Protein AF-K5ZHX2-F1 (afdb_monomer)

Solvent-accessible surface area (backbone atoms only — not comparable to full-atom values): 9013 Å² total; per-residue (Å²): 138,79,59,78,84,68,36,49,66,52,65,101,45,36,21,35,47,42,54,88,87,46,82,64,37,33,47,60,96,27,34,32,22,35,54,84,41,48,39,65,61,37,39,29,32,38,66,37,48,94,80,33,73,47,74,51,61,68,57,24,42,47,45,58,50,57,26,28,50,59,26,70,35,44,33,36,31,41,36,48,28,58,49,28,36,38,35,39,35,40,34,47,63,58,36,83,39,57,53,51,28,40,34,42,49,24,67,60,28,39,36,41,44,46,43,43,48,89,36,76,34,34,34,42,38,70,34,80,47,79,59,50,54,52,74,51,68,46,49,33,39,39,30,28,52,58,92,36,40,70,60,35,62,68,32,96,49,61,41,79,40,52,76,41,61,58,49,74,79,61,56,76,74,111

Foldseek 3Di:
DVCPPAWDLDDPLRFTCGDPPDQFWHDDQRFIAGPQLQAGQADTQRSDDDLDAAERDLSHQEYDACRCLRHNDEAAEYEYHQNHQEYEQNPCVNHPHYPAEYEANHQHHEYEENNCPQDQYEYEYAHLADHHYDYDLHAYEYEYAPVSQVRLCPDPRSVVYRYDHDDPVNVVSD

Radius of gyration: 16.44 Å; Cα contacts (8 Å, |Δi|>4): 422; chains: 1; bounding box: 44×30×44 Å

Secondary structure (DSSP, 8-state):
--GGGTEEEETTTTEEEE-TT-SSEEEETTEEEETTSSSEEE--TT---TT-EEEPPTT--EE-S-TTTT--S-EEEEE--TT--EE-TTTTTT--SPEEEEEE--SS-EE-TTTTTT-EEEEEE--SSPPEE-S---EEEEEE-GGGHHHHHTSTTGGGSEEEE--HHHHTT-

pLDDT: mean 86.48, std 13.01, range [35.22, 98.25]

Structure (mmCIF, N/CA/C/O backbone):
data_AF-K5ZHX2-F1
#
_entry.id   AF-K5ZHX2-F1
#
loop_
_atom_site.group_PDB
_atom_site.id
_atom_site.type_symbol
_atom_site.label_atom_id
_atom_site.label_alt_id
_atom_site.label_comp_id
_atom_site.label_asym_id
_atom_site.label_entity_id
_atom_site.label_seq_id
_atom_site.pdbx_PDB_ins_code
_atom_site.Cartn_x
_atom_site.Cartn_y
_atom_site.Cartn_z
_atom_site.occupancy
_atom_site.B_iso_or_equiv
_atom_site.auth_seq_id
_atom_site.auth_comp_id
_atom_site.auth_asym_id
_atom_site.auth_atom_id
_atom_site.pdbx_PDB_model_num
ATOM 1 N N . MET A 1 1 ? -23.677 -3.590 10.199 1.00 39.31 1 MET A N 1
ATOM 2 C CA . MET A 1 1 ? -23.557 -2.309 10.934 1.00 39.31 1 MET A CA 1
ATOM 3 C C . MET A 1 1 ? -23.266 -2.585 12.410 1.00 39.31 1 MET A C 1
ATOM 5 O O . MET A 1 1 ? -24.181 -2.595 13.220 1.00 39.31 1 MET A O 1
ATOM 9 N N . ALA A 1 2 ? -22.010 -2.877 12.765 1.00 35.22 2 ALA A N 1
ATOM 10 C CA . ALA A 1 2 ? -21.563 -2.983 14.167 1.00 35.22 2 ALA A CA 1
ATOM 11 C C . ALA A 1 2 ? -20.723 -1.763 14.609 1.00 35.22 2 ALA A C 1
ATOM 13 O O . ALA A 1 2 ? -20.453 -1.577 15.790 1.00 35.22 2 ALA A O 1
ATOM 14 N N . VAL A 1 3 ? -20.355 -0.905 13.653 1.00 47.12 3 VAL A N 1
ATOM 15 C CA . VAL A 1 3 ? -19.411 0.207 13.829 1.00 47.12 3 VAL A CA 1
ATOM 16 C C . VAL A 1 3 ? -20.074 1.453 14.452 1.00 47.12 3 VAL A C 1
ATOM 18 O O . VAL A 1 3 ? -19.416 2.222 15.153 1.00 47.12 3 VAL A O 1
ATOM 21 N N . ASP A 1 4 ? -21.397 1.598 14.293 1.00 49.78 4 ASP A N 1
ATOM 22 C CA . ASP A 1 4 ? -22.172 2.770 14.745 1.00 49.78 4 ASP A CA 1
ATOM 23 C C . ASP A 1 4 ? -22.399 2.857 16.261 1.00 49.78 4 ASP A C 1
ATOM 25 O O . ASP A 1 4 ? -22.711 3.931 16.770 1.00 49.78 4 ASP A O 1
ATOM 29 N N . ARG A 1 5 ? -22.260 1.759 17.023 1.00 49.59 5 ARG A N 1
ATOM 30 C CA . ARG A 1 5 ? -22.549 1.807 18.472 1.00 49.59 5 ARG A CA 1
ATOM 31 C C . ARG A 1 5 ? -21.397 2.338 19.322 1.00 49.59 5 ARG A C 1
ATOM 33 O O . ARG A 1 5 ? -21.648 2.768 20.443 1.00 49.59 5 ARG A O 1
ATOM 40 N N . TYR A 1 6 ? -20.159 2.324 18.819 1.00 50.03 6 TYR A N 1
ATOM 41 C CA . TYR A 1 6 ? -18.980 2.593 19.659 1.00 50.03 6 TYR A CA 1
ATOM 42 C C . TYR A 1 6 ? -17.866 3.422 19.008 1.00 50.03 6 TYR A C 1
ATOM 44 O O . TYR A 1 6 ? -16.909 3.796 19.693 1.00 50.03 6 TYR A O 1
ATOM 52 N N . SER A 1 7 ? -17.990 3.740 17.718 1.00 54.56 7 SER A N 1
ATOM 53 C CA . SER A 1 7 ? -17.173 4.755 17.058 1.00 54.56 7 SER A CA 1
ATOM 54 C C . SER A 1 7 ? -18.105 5.869 16.595 1.00 54.56 7 SER A C 1
ATOM 56 O O . SER A 1 7 ? -19.072 5.622 15.878 1.00 54.56 7 SER A O 1
ATOM 58 N N . LYS A 1 8 ? -17.873 7.097 17.062 1.00 57.97 8 LYS A N 1
ATOM 59 C CA . LYS A 1 8 ? -18.624 8.239 16.546 1.00 57.97 8 LYS A CA 1
ATOM 60 C C . LYS A 1 8 ? -17.882 8.736 15.315 1.00 57.97 8 LYS A C 1
ATOM 62 O O . LYS A 1 8 ? -16.704 9.089 15.397 1.00 57.97 8 LYS A O 1
ATOM 67 N N . VAL A 1 9 ? -18.577 8.760 14.185 1.00 59.50 9 VAL A N 1
ATOM 68 C CA . VAL A 1 9 ? -18.149 9.517 13.013 1.00 59.50 9 VAL A CA 1
ATOM 69 C C . VAL A 1 9 ? -18.261 10.996 13.385 1.00 59.50 9 VAL A C 1
ATOM 71 O O . VAL A 1 9 ? -19.358 11.516 13.595 1.00 59.50 9 VAL A O 1
ATOM 74 N N . CYS A 1 10 ? -17.124 11.661 13.572 1.00 52.62 10 CYS A N 1
ATOM 75 C CA . CYS A 1 10 ? -17.084 13.048 14.021 1.00 52.62 10 CYS A CA 1
ATOM 76 C C . CYS A 1 10 ? -16.848 13.989 12.832 1.00 52.62 10 CYS A C 1
ATOM 78 O O . CYS A 1 10 ? -15.853 13.866 12.115 1.00 52.62 10 CYS A O 1
ATOM 80 N N . ASN A 1 11 ? -17.724 14.995 12.716 1.00 54.78 11 ASN A N 1
ATOM 81 C CA . ASN A 1 11 ? -17.687 16.126 11.775 1.00 54.78 11 ASN A CA 1
ATOM 82 C C . ASN A 1 11 ? -18.112 15.796 10.332 1.00 54.78 11 ASN A C 1
ATOM 84 O O . ASN A 1 11 ? -18.151 14.638 9.932 1.00 54.78 11 ASN A O 1
ATOM 88 N N . ASN A 1 12 ? -18.344 16.839 9.522 1.00 59.38 12 ASN A N 1
ATOM 89 C CA . ASN A 1 12 ? -18.638 16.734 8.079 1.00 59.38 12 ASN A CA 1
ATOM 90 C C . ASN A 1 12 ? -17.545 15.996 7.272 1.00 59.38 12 ASN A C 1
ATOM 92 O O . ASN A 1 12 ? -17.759 15.670 6.112 1.00 59.38 12 ASN A O 1
ATOM 96 N N . LEU A 1 13 ? -16.373 15.760 7.876 1.00 61.91 13 LEU A N 1
ATOM 97 C CA . LEU A 1 13 ? -15.244 15.018 7.304 1.00 61.91 13 LEU A CA 1
ATOM 98 C C . LEU A 1 13 ? -15.349 13.502 7.532 1.00 61.91 13 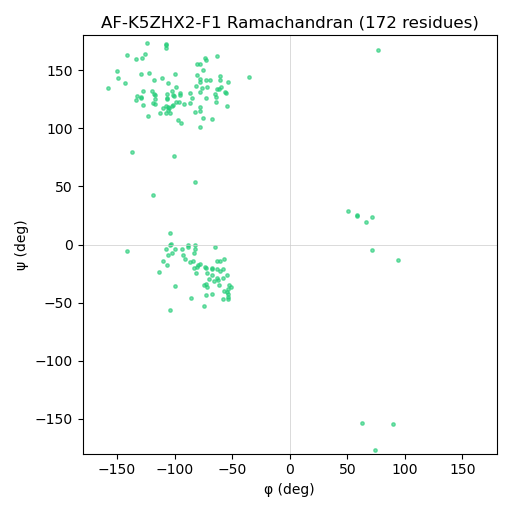LEU A C 1
ATOM 100 O O . LEU A 1 13 ? -14.631 12.733 6.913 1.00 61.91 13 LEU A O 1
ATOM 104 N N . GLY A 1 14 ? -16.208 13.046 8.439 1.00 73.19 14 GLY A N 1
ATOM 105 C CA . GLY A 1 14 ? -16.507 11.631 8.584 1.00 73.19 14 GLY A CA 1
ATOM 106 C C . GLY A 1 14 ? -15.405 10.743 9.185 1.00 73.19 14 GLY A C 1
ATOM 107 O O . GLY A 1 14 ? -15.415 9.546 8.931 1.00 73.19 14 GLY A O 1
ATOM 108 N N . ILE A 1 15 ? -14.470 11.289 9.971 1.00 82.94 15 ILE A N 1
ATOM 109 C CA . ILE A 1 15 ? -13.380 10.534 10.628 1.00 82.94 15 ILE A CA 1
ATOM 110 C C . ILE A 1 15 ? -13.831 9.814 11.913 1.00 82.94 15 ILE A C 1
ATOM 112 O O . ILE A 1 15 ? -14.765 10.268 12.578 1.00 82.94 15 ILE A O 1
ATOM 116 N N . PHE A 1 16 ? -13.141 8.738 12.320 1.00 85.25 16 PHE A N 1
ATOM 117 C CA . PHE A 1 16 ? -13.480 7.996 13.541 1.00 85.25 16 PHE A CA 1
ATOM 118 C C . PHE A 1 16 ? -12.819 8.572 14.790 1.00 85.25 16 PHE A C 1
ATOM 120 O O . PHE A 1 16 ? -11.597 8.724 14.859 1.00 85.25 16 PHE A O 1
ATOM 127 N N . GLN A 1 17 ? -13.616 8.790 15.833 1.00 86.88 17 GLN A N 1
ATOM 128 C CA . GLN A 1 17 ? -13.125 8.964 17.196 1.00 86.88 17 GLN A CA 1
ATOM 129 C C . GLN A 1 17 ? -13.658 7.832 18.068 1.00 86.88 17 GLN A C 1
ATOM 131 O O . GLN A 1 17 ? -14.858 7.551 18.093 1.00 86.88 17 GLN A O 1
ATOM 136 N N . VAL A 1 18 ? -12.746 7.183 18.787 1.00 87.69 18 VAL A N 1
ATOM 137 C CA . VAL A 1 18 ? -13.059 6.072 19.684 1.00 87.69 18 VAL A CA 1
ATOM 138 C C . VAL A 1 18 ? -12.637 6.460 21.094 1.00 87.69 18 VAL A C 1
ATOM 140 O O . VAL A 1 18 ? -11.540 6.978 21.306 1.00 87.69 18 VAL A O 1
ATOM 143 N N . SER A 1 19 ? -13.528 6.246 22.062 1.00 90.56 19 SER A N 1
ATOM 144 C CA . SER A 1 19 ? -13.235 6.500 23.474 1.00 90.56 19 SER A CA 1
ATOM 145 C C . SER A 1 19 ? -12.064 5.639 23.948 1.00 90.56 19 SER A C 1
ATOM 147 O O . SER A 1 19 ? -11.991 4.458 23.619 1.00 90.56 19 SER A O 1
ATOM 149 N N . LYS A 1 20 ? -11.192 6.192 24.800 1.00 88.31 20 LYS A N 1
ATOM 150 C CA . LYS A 1 20 ? -10.094 5.430 25.423 1.00 88.31 20 LYS A CA 1
ATOM 151 C C . LYS A 1 20 ? -10.592 4.216 26.222 1.00 88.31 20 LYS A C 1
ATOM 153 O O . LYS A 1 20 ? -9.883 3.216 26.295 1.00 88.31 20 LYS A O 1
ATOM 158 N N . ASN A 1 21 ? -11.816 4.298 26.750 1.00 91.00 21 ASN A N 1
ATOM 159 C CA . ASN A 1 21 ? -12.469 3.243 27.534 1.00 91.00 21 ASN A CA 1
ATOM 160 C C . ASN A 1 21 ? -13.134 2.162 26.663 1.00 91.00 21 ASN A C 1
ATOM 162 O O . ASN A 1 21 ? -13.765 1.255 27.194 1.00 91.00 21 ASN A O 1
ATOM 166 N N . ASN A 1 22 ? -13.062 2.275 25.335 1.00 90.31 22 ASN A N 1
ATOM 167 C CA . ASN A 1 22 ? -13.533 1.224 24.444 1.00 90.31 22 ASN A CA 1
ATOM 168 C C . ASN A 1 22 ? -12.547 0.048 24.491 1.00 90.31 22 ASN A C 1
ATOM 170 O O . ASN A 1 22 ? -11.351 0.255 24.281 1.00 90.31 22 ASN A O 1
ATOM 174 N N . ASN A 1 23 ? -13.040 -1.156 24.770 1.00 92.75 23 ASN A N 1
ATOM 175 C CA . ASN A 1 23 ? -12.214 -2.360 24.894 1.00 92.75 23 ASN A CA 1
ATOM 176 C C . ASN A 1 23 ? -12.057 -3.134 23.578 1.00 92.75 23 ASN A C 1
ATOM 178 O O . ASN A 1 23 ? -11.179 -3.978 23.488 1.00 92.75 23 ASN A O 1
ATOM 182 N N . GLU A 1 24 ? -12.856 -2.815 22.560 1.00 93.75 24 GLU A N 1
ATOM 183 C CA . GLU A 1 24 ? -12.893 -3.527 21.276 1.00 93.75 24 GLU A CA 1
ATOM 184 C C . GLU A 1 24 ? -12.100 -2.798 20.188 1.00 93.75 24 GLU A C 1
ATOM 186 O O . GLU A 1 24 ? -11.463 -3.415 19.336 1.00 93.75 24 GLU A O 1
ATOM 191 N N . TYR A 1 25 ? -12.122 -1.462 20.220 1.00 94.56 25 TYR A N 1
ATOM 192 C CA . TYR A 1 25 ? -11.607 -0.628 19.138 1.00 94.56 25 TYR A CA 1
ATOM 193 C C . TYR A 1 25 ? -10.719 0.506 19.639 1.00 94.56 25 TYR A C 1
ATOM 195 O O . TYR A 1 25 ? -10.812 0.963 20.783 1.00 94.56 25 TYR A O 1
ATOM 203 N N . THR A 1 26 ? -9.901 1.026 18.730 1.00 94.56 26 THR A N 1
ATOM 204 C CA . THR A 1 26 ? -9.162 2.275 18.912 1.00 94.56 26 THR A CA 1
ATOM 205 C C . THR A 1 26 ? -9.124 3.067 17.607 1.00 94.56 26 THR A C 1
ATOM 207 O O . THR A 1 26 ? -9.413 2.538 16.534 1.00 94.56 26 THR A O 1
ATOM 210 N N . SER A 1 27 ? -8.797 4.356 17.691 1.00 92.56 27 SER A N 1
ATOM 211 C CA . SER A 1 27 ? -8.602 5.200 16.512 1.00 92.56 27 SER A CA 1
ATOM 212 C C . SER A 1 27 ? -7.262 5.917 16.572 1.00 92.56 27 SER A C 1
ATOM 214 O O . SER A 1 27 ? -6.925 6.537 17.583 1.00 92.56 27 SER A O 1
ATOM 216 N N . ILE A 1 28 ? -6.516 5.864 15.467 1.00 90.62 28 ILE A N 1
ATOM 217 C CA . ILE A 1 28 ? -5.284 6.633 15.269 1.00 90.62 28 ILE A CA 1
ATOM 218 C C . ILE A 1 28 ? -5.483 7.548 14.073 1.00 90.62 28 ILE A C 1
ATOM 220 O O . ILE A 1 28 ? -5.746 7.086 12.965 1.00 90.62 28 ILE A O 1
ATOM 224 N N . LYS A 1 29 ? -5.322 8.859 14.295 1.00 87.38 29 LYS A N 1
ATOM 225 C CA . LYS A 1 29 ? -5.458 9.892 13.252 1.00 87.38 29 LYS A CA 1
ATOM 226 C C . LYS A 1 29 ? -6.768 9.774 12.447 1.00 87.38 29 LYS A C 1
ATOM 228 O O . LYS A 1 29 ? -6.816 10.166 11.290 1.00 87.38 29 LYS A O 1
ATOM 233 N N . GLY A 1 30 ? -7.832 9.247 13.058 1.00 88.50 30 GLY A N 1
ATOM 234 C CA . GLY A 1 30 ? -9.139 9.072 12.423 1.00 88.50 30 GLY A CA 1
ATOM 235 C C . GLY A 1 30 ? -9.386 7.697 11.795 1.00 88.50 30 GLY A C 1
ATOM 236 O O . GLY A 1 30 ? -10.539 7.406 11.501 1.00 88.50 30 GLY A O 1
ATOM 237 N N . LEU A 1 31 ? -8.366 6.854 11.610 1.00 91.25 31 LEU A N 1
ATOM 238 C CA . LEU A 1 31 ? -8.509 5.470 11.133 1.00 91.25 31 LEU A CA 1
ATOM 239 C C . LEU A 1 31 ? -8.988 4.559 12.266 1.00 91.25 31 LEU A C 1
ATOM 241 O O . LEU A 1 31 ? -8.498 4.691 13.386 1.00 91.25 31 LEU A O 1
ATOM 245 N N . LEU A 1 32 ? -9.895 3.626 11.973 1.00 92.25 32 LEU A N 1
ATOM 246 C CA . LEU A 1 32 ? -10.442 2.692 12.957 1.00 92.25 32 LEU A CA 1
ATOM 247 C C . LEU A 1 32 ? -9.682 1.364 12.946 1.00 92.25 32 LEU A C 1
ATOM 249 O O . LEU A 1 32 ? -9.575 0.724 11.903 1.00 92.25 32 LEU A O 1
ATOM 253 N N . TYR A 1 33 ? -9.248 0.918 14.119 1.00 94.56 33 TYR A N 1
ATOM 254 C CA . TYR A 1 33 ? -8.549 -0.348 14.328 1.00 94.56 33 TYR A CA 1
ATOM 255 C C . TYR A 1 33 ? -9.245 -1.184 15.401 1.00 94.56 33 TYR A C 1
ATOM 257 O O . TYR A 1 33 ? -10.010 -0.650 16.215 1.00 94.56 33 TYR A O 1
ATOM 265 N N . ASN A 1 34 ? -8.923 -2.477 15.454 1.00 94.81 34 ASN A N 1
ATOM 266 C CA . ASN A 1 34 ? -9.157 -3.268 16.661 1.00 94.81 34 ASN A CA 1
ATOM 267 C C . ASN A 1 34 ? -8.312 -2.721 17.827 1.00 94.81 34 ASN A C 1
ATOM 269 O O . ASN A 1 34 ? -7.376 -1.942 17.623 1.00 94.81 34 ASN A O 1
ATOM 273 N N . LYS A 1 35 ? -8.655 -3.081 19.066 1.00 93.94 35 LYS A N 1
ATOM 274 C CA . LYS A 1 35 ? -8.028 -2.503 20.265 1.00 93.94 35 LYS A CA 1
ATOM 275 C C . LYS A 1 35 ? -6.502 -2.626 20.270 1.00 93.94 35 LYS A C 1
ATOM 277 O O . LYS A 1 35 ? -5.827 -1.657 20.618 1.00 93.94 35 LYS A O 1
ATOM 282 N N . ASP A 1 36 ? -5.993 -3.775 19.834 1.00 95.12 36 ASP A N 1
ATOM 283 C CA . ASP A 1 36 ? -4.562 -4.099 19.803 1.00 95.12 36 ASP A CA 1
ATOM 284 C C . ASP A 1 36 ? -3.831 -3.529 18.576 1.00 95.12 36 ASP A C 1
ATOM 286 O O . ASP A 1 36 ? -2.610 -3.638 18.471 1.00 95.12 36 ASP A O 1
ATOM 290 N N . MET A 1 37 ? -4.560 -2.895 17.650 1.00 94.94 37 MET A N 1
ATOM 291 C CA . MET A 1 37 ? -4.050 -2.315 16.400 1.00 94.94 37 MET A CA 1
ATOM 292 C C . MET A 1 37 ? -3.357 -3.324 15.483 1.00 94.94 37 MET A C 1
ATOM 294 O O . MET A 1 37 ? -2.507 -2.952 14.673 1.00 94.94 37 MET A O 1
ATOM 298 N N . THR A 1 38 ? -3.715 -4.597 15.599 1.00 95.62 38 THR A N 1
ATOM 299 C CA . THR A 1 38 ? -3.248 -5.668 14.714 1.00 95.62 38 THR A CA 1
ATOM 300 C C . THR A 1 38 ? -4.084 -5.767 13.438 1.00 95.62 38 THR A C 1
ATOM 302 O O . THR A 1 38 ? -3.625 -6.353 12.460 1.00 95.62 38 THR A O 1
ATOM 305 N N . GLU A 1 39 ? -5.257 -5.124 13.413 1.00 94.75 39 GLU A N 1
ATOM 306 C CA . GLU A 1 39 ? -6.159 -5.055 12.264 1.00 94.75 39 GLU A CA 1
ATOM 307 C C . GLU A 1 39 ? -6.637 -3.614 12.021 1.00 94.75 39 GLU A C 1
ATOM 309 O O . GLU A 1 39 ? -7.164 -2.950 12.922 1.00 94.75 39 GLU A O 1
ATOM 314 N N . LEU A 1 40 ? -6.475 -3.132 10.784 1.00 94.44 40 LEU A N 1
ATOM 315 C CA . LEU A 1 40 ? -7.139 -1.923 10.300 1.00 94.44 40 LEU A CA 1
ATOM 316 C C . LEU A 1 40 ? -8.550 -2.309 9.863 1.00 94.44 40 LEU A C 1
ATOM 318 O O . LEU A 1 40 ? -8.718 -3.028 8.888 1.00 94.44 40 LEU A O 1
ATOM 322 N N . ILE A 1 41 ? -9.553 -1.805 10.573 1.00 91.88 41 ILE A N 1
ATOM 323 C CA . ILE A 1 41 ? -10.952 -2.173 10.345 1.00 91.88 41 ILE A CA 1
ATOM 324 C C . ILE A 1 41 ? -11.556 -1.314 9.245 1.00 91.88 41 ILE A C 1
ATOM 326 O O . ILE A 1 41 ? -12.280 -1.814 8.385 1.00 91.88 41 ILE A O 1
ATOM 330 N N . LEU A 1 42 ? -11.321 0.001 9.300 1.00 88.44 42 LEU A N 1
ATOM 331 C CA . LEU A 1 42 ? -11.970 0.912 8.368 1.00 88.44 42 LEU A CA 1
ATOM 332 C C . LEU A 1 42 ? -11.223 2.232 8.201 1.00 88.44 42 LEU A C 1
ATOM 334 O O . LEU A 1 42 ? -10.843 2.911 9.162 1.00 88.44 42 LEU A O 1
ATOM 338 N N . CYS A 1 43 ? -11.104 2.626 6.941 1.00 88.00 43 CYS A N 1
ATOM 339 C CA . CYS A 1 43 ? -10.697 3.945 6.514 1.00 88.00 43 CYS A CA 1
ATOM 340 C C . CYS A 1 43 ? -11.942 4.835 6.316 1.00 88.00 43 CYS A C 1
ATOM 342 O O . CYS A 1 43 ? -12.824 4.483 5.527 1.00 88.00 43 CYS A O 1
ATOM 344 N N . PRO A 1 44 ? -12.065 5.968 7.033 1.00 86.44 44 PRO A N 1
ATOM 345 C CA . PRO A 1 44 ? -13.253 6.811 6.946 1.00 86.44 44 PRO A CA 1
ATOM 346 C C . PRO A 1 44 ? -13.354 7.613 5.636 1.00 86.44 44 PRO A C 1
ATOM 348 O O . PRO A 1 44 ? -12.334 7.885 5.001 1.00 86.44 44 PRO A O 1
ATOM 351 N N . PRO A 1 45 ? -14.563 8.098 5.280 1.00 82.38 45 PRO A N 1
ATOM 352 C CA . PRO A 1 45 ? -14.826 8.862 4.058 1.00 82.38 45 PRO A CA 1
ATOM 353 C C . PRO A 1 45 ? -13.954 10.091 3.832 1.00 82.38 45 PRO A C 1
ATOM 355 O O . PRO A 1 45 ? -13.591 10.326 2.681 1.00 82.38 45 PRO A O 1
ATOM 358 N N . GLY A 1 46 ? -13.618 10.855 4.873 1.00 81.19 46 GLY A N 1
ATOM 359 C CA . GLY A 1 46 ? -12.774 12.048 4.758 1.00 81.19 46 GLY A CA 1
ATOM 360 C C . GLY A 1 46 ? -11.484 11.954 5.552 1.00 81.19 46 GLY A C 1
ATOM 361 O O . GLY A 1 46 ? -11.087 12.918 6.210 1.00 81.19 46 GLY A O 1
ATOM 362 N N . ILE A 1 47 ? -10.835 10.786 5.499 1.00 83.25 47 ILE A N 1
ATOM 363 C CA . ILE A 1 47 ? -9.511 10.601 6.099 1.00 83.25 47 ILE A CA 1
ATOM 364 C C . ILE A 1 47 ? -8.455 11.525 5.479 1.00 83.25 47 ILE A C 1
ATOM 366 O O . ILE A 1 47 ? -7.528 11.941 6.168 1.00 83.25 47 ILE A O 1
ATOM 370 N N . GLY A 1 48 ? -8.568 11.800 4.177 1.00 73.12 48 GLY A N 1
ATOM 371 C CA . GLY A 1 48 ? -7.520 12.430 3.390 1.00 73.12 48 GLY A CA 1
ATOM 372 C C . GLY A 1 48 ? -7.806 13.902 3.146 1.00 73.12 48 GLY A C 1
ATOM 373 O O . GLY A 1 48 ? -8.895 14.274 2.705 1.00 73.12 48 GLY A O 1
ATOM 374 N N . ARG A 1 49 ? -6.806 14.748 3.378 1.00 72.06 49 ARG A N 1
ATOM 375 C CA . ARG A 1 49 ? -6.761 16.129 2.889 1.00 72.06 49 ARG A CA 1
ATOM 376 C C . ARG A 1 49 ? -5.741 16.247 1.760 1.00 72.06 49 ARG A C 1
ATOM 378 O O . ARG A 1 49 ? -4.997 15.316 1.449 1.00 72.06 49 ARG A O 1
ATOM 385 N N . TYR A 1 50 ? -5.719 17.411 1.116 1.00 68.19 50 TYR A N 1
ATOM 386 C CA . TYR A 1 50 ? -4.760 17.693 0.054 1.00 68.19 50 TYR A CA 1
ATOM 387 C C . TYR A 1 50 ? -3.323 17.453 0.544 1.00 68.19 50 TYR A C 1
ATOM 389 O O . TYR A 1 50 ? -2.866 18.122 1.465 1.00 68.19 50 TYR A O 1
ATOM 397 N N . LYS A 1 51 ? -2.627 16.512 -0.110 1.00 72.69 51 LYS A N 1
ATOM 398 C CA . LYS A 1 51 ? -1.252 16.080 0.198 1.00 72.69 51 LYS A CA 1
ATOM 399 C C . LYS A 1 51 ? -1.043 15.360 1.541 1.00 72.69 51 LYS A C 1
ATOM 401 O O . LYS A 1 51 ? 0.095 15.237 1.987 1.00 72.69 51 LYS A O 1
ATOM 406 N N . ASP A 1 52 ? -2.099 14.823 2.149 1.00 83.38 52 ASP A N 1
ATOM 407 C CA . ASP A 1 52 ? -1.954 14.069 3.396 1.00 83.38 52 ASP A CA 1
ATOM 408 C C . ASP A 1 52 ? -1.227 12.733 3.210 1.00 83.38 52 ASP A C 1
ATOM 410 O O . ASP A 1 52 ? -1.440 11.988 2.246 1.00 83.38 52 ASP A O 1
ATOM 414 N N . LYS A 1 53 ? -0.399 12.419 4.209 1.00 90.31 53 LYS A N 1
ATOM 415 C CA . LYS A 1 53 ? 0.337 11.163 4.330 1.00 90.31 53 LYS A CA 1
ATOM 416 C C . LYS A 1 53 ? -0.293 10.315 5.427 1.00 90.31 53 LYS A C 1
ATOM 418 O O . LYS A 1 53 ? -0.418 10.754 6.573 1.00 90.31 53 LYS A O 1
ATOM 423 N N . ILE A 1 54 ? -0.657 9.089 5.083 1.00 91.94 54 ILE A N 1
ATOM 424 C CA . ILE A 1 54 ? -1.201 8.104 6.009 1.00 91.94 54 ILE A CA 1
ATOM 425 C C . ILE A 1 54 ? -0.133 7.048 6.258 1.00 91.94 54 ILE A C 1
ATOM 427 O O . ILE A 1 54 ? 0.202 6.282 5.362 1.00 91.94 54 ILE A O 1
ATOM 431 N N . THR A 1 55 ? 0.379 6.995 7.484 1.00 94.06 55 THR A N 1
ATOM 432 C CA . THR A 1 55 ? 1.299 5.942 7.929 1.00 94.06 55 THR A CA 1
ATOM 433 C C . THR A 1 55 ? 0.544 4.946 8.782 1.00 94.06 55 THR A C 1
ATOM 435 O O . THR A 1 55 ? -0.005 5.315 9.824 1.00 94.06 55 THR A O 1
ATOM 438 N N . LEU A 1 56 ? 0.511 3.699 8.326 1.00 95.50 56 LEU A N 1
ATOM 439 C CA . LEU A 1 56 ? -0.075 2.601 9.076 1.00 95.50 56 LEU A CA 1
ATOM 440 C C . LEU A 1 56 ? 0.918 2.094 10.144 1.00 95.50 56 LEU A C 1
ATOM 442 O O . LEU A 1 56 ? 2.129 2.152 9.924 1.00 95.50 56 LEU A O 1
ATOM 446 N N . PRO A 1 57 ? 0.443 1.647 11.320 1.00 96.00 57 PRO A N 1
ATOM 447 C CA . PRO A 1 57 ? 1.318 1.282 12.431 1.00 96.00 57 PRO A CA 1
ATOM 448 C C . PRO A 1 57 ? 2.009 -0.073 12.214 1.00 96.00 57 PRO A C 1
ATOM 450 O O . PRO A 1 57 ? 1.429 -0.991 11.641 1.00 96.00 57 PRO A O 1
ATOM 453 N N . ASN A 1 58 ? 3.214 -0.228 12.775 1.00 96.88 58 ASN A N 1
ATOM 454 C CA . ASN A 1 58 ? 4.019 -1.463 12.718 1.00 96.88 58 ASN A CA 1
ATOM 455 C C . ASN A 1 58 ? 3.396 -2.674 13.441 1.00 96.88 58 ASN A C 1
ATOM 457 O O . ASN A 1 58 ? 3.982 -3.751 13.473 1.00 96.88 58 ASN A O 1
ATOM 461 N N . THR A 1 59 ? 2.238 -2.500 14.069 1.00 96.81 59 THR A N 1
ATOM 462 C CA . THR A 1 59 ? 1.459 -3.580 14.680 1.00 96.81 59 THR A CA 1
ATOM 463 C C . THR A 1 59 ? 0.646 -4.366 13.649 1.00 96.81 59 THR A C 1
ATOM 465 O O . THR A 1 59 ? 0.232 -5.486 13.937 1.00 96.81 59 THR A O 1
ATOM 468 N N . LEU A 1 60 ? 0.431 -3.814 12.448 1.00 97.25 60 LEU A N 1
ATOM 469 C CA . LEU A 1 60 ? -0.264 -4.511 11.369 1.00 97.25 60 LEU A CA 1
ATOM 470 C C . LEU A 1 60 ? 0.655 -5.526 10.692 1.00 97.25 60 LEU A C 1
ATOM 472 O O . LEU A 1 60 ? 1.754 -5.184 10.252 1.00 97.25 60 LEU A O 1
ATOM 476 N N . ASN A 1 61 ? 0.150 -6.746 10.527 1.00 96.62 61 ASN A N 1
ATOM 477 C CA . ASN A 1 61 ? 0.795 -7.788 9.725 1.00 96.62 61 ASN A CA 1
ATOM 478 C C . ASN A 1 61 ? 0.069 -8.032 8.396 1.00 96.62 61 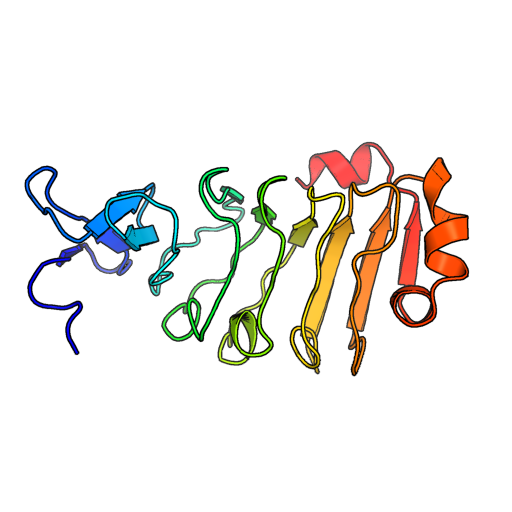ASN A C 1
ATOM 480 O O . ASN A 1 61 ? 0.655 -8.577 7.467 1.00 96.62 61 ASN A O 1
ATOM 484 N N . GLU A 1 62 ? -1.183 -7.601 8.269 1.00 95.44 62 GLU A N 1
ATOM 485 C CA . GLU A 1 62 ? -2.003 -7.845 7.086 1.00 95.44 62 GLU A CA 1
ATOM 486 C C . GLU A 1 62 ? -3.017 -6.724 6.845 1.00 95.44 62 GLU A C 1
ATOM 488 O O . GLU A 1 62 ? -3.488 -6.080 7.784 1.00 95.44 62 GLU A O 1
ATOM 493 N N . LEU A 1 63 ? -3.352 -6.494 5.573 1.00 93.56 63 LEU A N 1
ATOM 494 C CA . LEU A 1 63 ? -4.482 -5.671 5.153 1.00 93.56 63 LEU A CA 1
ATOM 495 C C . LEU A 1 63 ? -5.526 -6.573 4.501 1.00 93.56 63 LEU A C 1
ATOM 497 O O . LEU A 1 63 ? -5.298 -7.140 3.427 1.00 93.56 63 LEU A O 1
ATOM 501 N N . LYS A 1 64 ? -6.678 -6.707 5.156 1.00 88.94 64 LYS A N 1
ATOM 502 C CA . LYS A 1 64 ? -7.765 -7.589 4.731 1.00 88.94 64 LYS A CA 1
ATOM 503 C C . LYS A 1 64 ? -9.059 -6.823 4.510 1.00 88.94 64 LYS A C 1
ATOM 505 O O . LYS A 1 64 ? -9.343 -5.872 5.223 1.00 88.94 64 LYS A O 1
ATOM 510 N N . GLY A 1 65 ? -9.862 -7.297 3.559 1.00 82.81 65 GLY A N 1
ATOM 511 C CA . GLY A 1 65 ? -11.225 -6.810 3.335 1.00 82.81 65 GLY A CA 1
ATOM 512 C C . GLY A 1 65 ? -11.301 -5.433 2.673 1.00 82.81 65 GLY A C 1
ATOM 513 O O . GLY A 1 65 ? -10.291 -4.842 2.302 1.00 82.81 65 GLY A O 1
ATOM 514 N N . ASP A 1 66 ? -12.520 -4.918 2.515 1.00 79.94 66 ASP A N 1
ATOM 515 C CA . ASP A 1 66 ? -12.795 -3.639 1.852 1.00 79.94 66 ASP A CA 1
ATOM 516 C C . ASP A 1 66 ? -12.584 -2.438 2.802 1.00 79.94 66 ASP A C 1
ATOM 518 O O . ASP A 1 66 ? -13.464 -1.592 2.985 1.00 79.94 66 ASP A O 1
ATOM 522 N N . ILE A 1 67 ? -11.406 -2.341 3.430 1.00 86.38 67 ILE A N 1
ATOM 523 C CA . ILE A 1 67 ? -11.079 -1.293 4.421 1.00 86.38 67 ILE A CA 1
ATOM 524 C C . ILE A 1 67 ? -11.214 0.131 3.868 1.00 86.38 67 ILE A C 1
ATOM 526 O O . ILE A 1 67 ? -11.386 1.072 4.639 1.00 86.38 67 ILE A O 1
ATOM 530 N N . PHE A 1 68 ? -11.165 0.306 2.545 1.00 82.88 68 PHE A N 1
ATOM 531 C CA . PHE A 1 68 ? -11.338 1.590 1.863 1.00 82.88 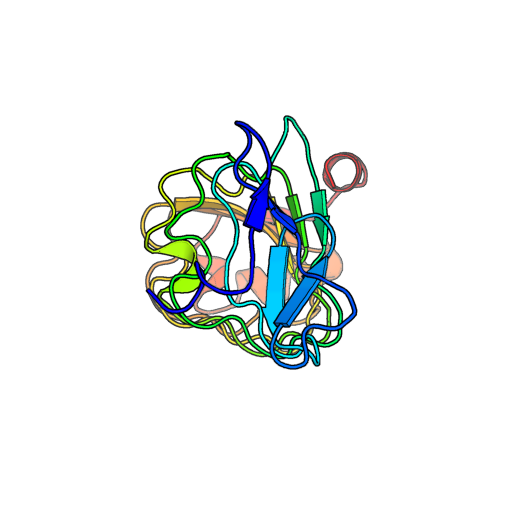68 PHE A CA 1
ATOM 532 C C . PHE A 1 68 ? -12.718 1.764 1.200 1.00 82.88 68 PHE A C 1
ATOM 534 O O . PHE A 1 68 ? -12.912 2.734 0.471 1.00 82.88 68 PHE A O 1
ATOM 541 N N . TYR A 1 69 ? -13.693 0.879 1.448 1.00 79.75 69 TYR A N 1
ATOM 542 C CA . TYR A 1 69 ? -15.039 0.936 0.847 1.00 79.75 69 TYR A CA 1
ATOM 543 C C . TYR A 1 69 ? -15.752 2.272 1.032 1.00 79.75 69 TYR A C 1
ATOM 545 O O . TYR A 1 69 ? -16.354 2.793 0.098 1.00 79.75 69 TYR A O 1
ATOM 553 N N . SER A 1 70 ? -15.669 2.838 2.232 1.00 75.69 70 SER A N 1
ATOM 554 C CA . SER A 1 70 ? -16.338 4.098 2.551 1.00 75.69 70 SER A CA 1
ATOM 555 C C . SER A 1 70 ? -15.480 5.321 2.237 1.00 75.69 70 SER A C 1
ATOM 557 O O . SER A 1 70 ? -15.937 6.436 2.469 1.00 75.69 70 SER A O 1
ATOM 559 N N . CYS A 1 71 ? -14.238 5.146 1.772 1.00 80.50 71 CYS A N 1
ATOM 560 C CA . CYS A 1 71 ? -13.291 6.242 1.609 1.00 80.50 71 CYS A CA 1
ATOM 561 C C . CYS A 1 71 ? -13.601 7.042 0.333 1.00 80.50 71 CYS A C 1
ATOM 563 O O . CYS A 1 71 ? -13.505 6.533 -0.781 1.00 80.50 71 CYS A O 1
ATOM 565 N N . SER A 1 72 ? -13.986 8.308 0.516 1.00 78.94 72 SER A N 1
ATOM 566 C CA . SER A 1 72 ? -14.419 9.222 -0.553 1.00 78.94 72 SER A CA 1
ATOM 567 C C . SER A 1 72 ? -13.395 10.313 -0.873 1.00 78.94 72 SER A C 1
ATOM 569 O O . SER A 1 72 ? -13.595 11.115 -1.784 1.00 78.94 72 SER A O 1
ATOM 571 N N . THR A 1 73 ? -12.294 10.357 -0.122 1.00 80.44 73 THR A N 1
ATOM 572 C CA . THR A 1 73 ? -11.185 11.290 -0.328 1.00 80.44 73 THR A CA 1
ATOM 573 C C . THR A 1 73 ? -9.984 10.589 -0.932 1.00 80.44 73 THR A C 1
ATOM 575 O O . THR A 1 73 ? -9.594 9.513 -0.483 1.00 80.44 73 THR A O 1
ATOM 578 N N . ALA A 1 74 ? -9.330 11.251 -1.887 1.00 81.50 74 ALA A N 1
ATOM 579 C CA . ALA A 1 74 ? -8.051 10.790 -2.404 1.00 81.50 74 ALA A CA 1
ATOM 580 C C . ALA A 1 74 ? -6.983 10.791 -1.298 1.00 81.50 74 ALA A C 1
ATOM 582 O O . ALA A 1 74 ? -6.830 11.770 -0.565 1.00 8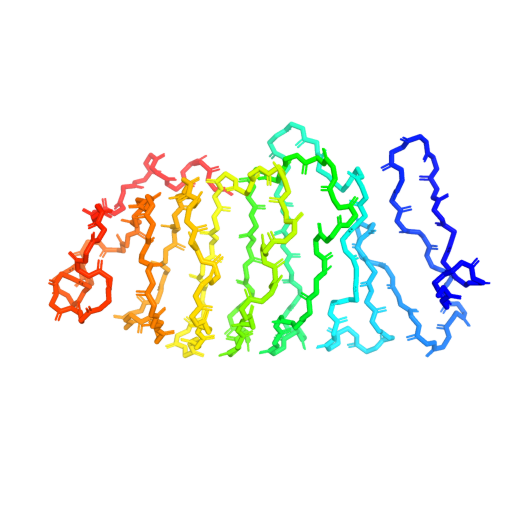1.50 74 ALA A O 1
ATOM 583 N N . ILE A 1 75 ? -6.219 9.704 -1.217 1.00 87.19 75 ILE A N 1
ATOM 584 C CA . ILE A 1 75 ? -5.074 9.583 -0.311 1.00 87.19 75 ILE A CA 1
ATOM 585 C C . ILE A 1 75 ? -3.831 9.942 -1.115 1.00 87.19 75 ILE A C 1
ATOM 587 O O . ILE A 1 75 ? -3.564 9.334 -2.154 1.00 87.19 75 ILE A O 1
ATOM 591 N N . PHE A 1 76 ? -3.068 10.939 -0.667 1.00 89.44 76 PHE A N 1
ATOM 592 C CA . PHE A 1 76 ? -1.880 11.351 -1.407 1.00 89.44 76 PHE A CA 1
ATOM 593 C C . PHE A 1 76 ? -0.747 10.338 -1.228 1.00 89.44 76 PHE A C 1
ATOM 595 O O . PHE A 1 76 ? -0.259 9.807 -2.220 1.00 89.44 76 PHE A O 1
ATOM 602 N N . VAL A 1 77 ? -0.383 10.000 0.010 1.00 92.50 77 VAL A N 1
ATOM 603 C CA . VAL A 1 77 ? 0.609 8.949 0.288 1.00 92.50 77 VAL A CA 1
ATOM 604 C C . VAL A 1 77 ? 0.038 7.962 1.301 1.00 92.50 77 VAL A C 1
ATOM 606 O O . VAL A 1 77 ? -0.399 8.371 2.376 1.00 92.50 77 VAL A O 1
ATOM 609 N N . LEU A 1 78 ? 0.063 6.670 0.976 1.00 92.88 78 LEU A N 1
ATOM 610 C CA . LEU A 1 78 ? -0.201 5.579 1.915 1.00 92.88 78 LEU A CA 1
ATOM 611 C C . LEU A 1 78 ? 1.104 4.824 2.175 1.00 92.88 78 LEU A C 1
ATOM 613 O O . LEU A 1 78 ? 1.670 4.245 1.253 1.00 92.88 78 LEU A O 1
ATOM 617 N N . ILE A 1 79 ? 1.567 4.825 3.421 1.00 95.81 79 ILE A N 1
ATOM 618 C CA . ILE A 1 79 ? 2.801 4.164 3.848 1.00 95.81 79 ILE A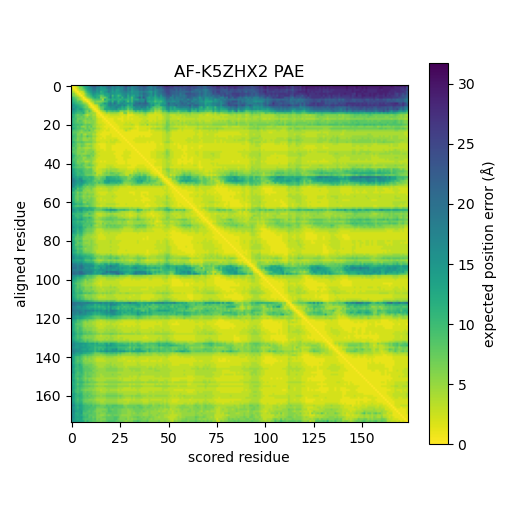 CA 1
ATOM 619 C C . ILE A 1 79 ? 2.441 2.883 4.585 1.00 95.81 79 ILE A C 1
ATOM 621 O O . ILE A 1 79 ? 1.857 2.925 5.674 1.00 95.81 79 ILE A O 1
ATOM 625 N N . LEU A 1 80 ? 2.799 1.755 3.974 1.00 96.50 80 LEU A N 1
ATOM 626 C CA . LEU A 1 80 ? 2.690 0.441 4.585 1.00 96.50 80 LEU A CA 1
ATOM 627 C C . LEU A 1 80 ? 3.887 0.198 5.512 1.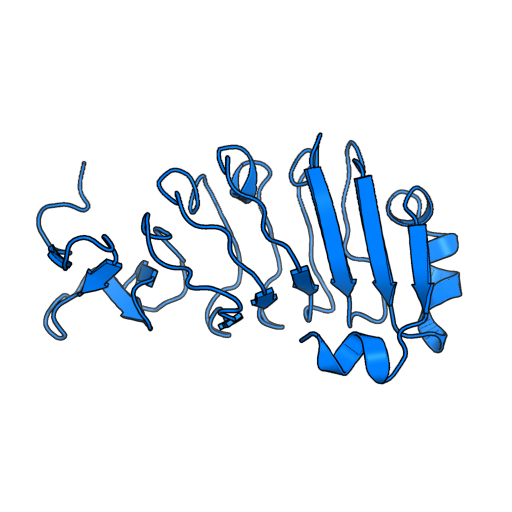00 96.50 80 LEU A C 1
ATOM 629 O O . LEU A 1 80 ? 5.018 0.489 5.112 1.00 96.50 80 LEU A O 1
ATOM 633 N N . PRO A 1 81 ? 3.669 -0.348 6.719 1.00 96.56 81 PRO A N 1
ATOM 634 C CA . PRO A 1 81 ? 4.741 -0.561 7.672 1.00 96.56 81 PRO A CA 1
ATOM 635 C C . PRO A 1 81 ? 5.640 -1.723 7.224 1.00 96.56 81 PRO A C 1
ATOM 637 O O . PRO A 1 81 ? 5.177 -2.621 6.516 1.00 96.56 81 PRO A O 1
ATOM 640 N N . PRO A 1 82 ? 6.892 -1.807 7.705 1.00 97.56 82 PRO A N 1
ATOM 641 C CA . PRO A 1 82 ? 7.787 -2.926 7.390 1.00 97.56 82 PRO A CA 1
ATOM 642 C C . PRO A 1 82 ? 7.280 -4.286 7.905 1.00 97.56 82 PRO A C 1
ATOM 644 O O . PRO A 1 82 ? 7.702 -5.342 7.429 1.00 97.56 82 PRO A O 1
ATOM 647 N N . SER A 1 83 ? 6.382 -4.270 8.895 1.00 97.44 83 SER A N 1
ATOM 648 C CA . SER A 1 83 ? 5.756 -5.460 9.476 1.00 97.44 83 SER A CA 1
ATOM 649 C C . SER A 1 83 ? 4.724 -6.112 8.559 1.00 97.44 83 SER A C 1
ATOM 651 O O . SER A 1 83 ? 4.440 -7.291 8.746 1.00 97.44 83 SER A O 1
ATOM 653 N N . ILE A 1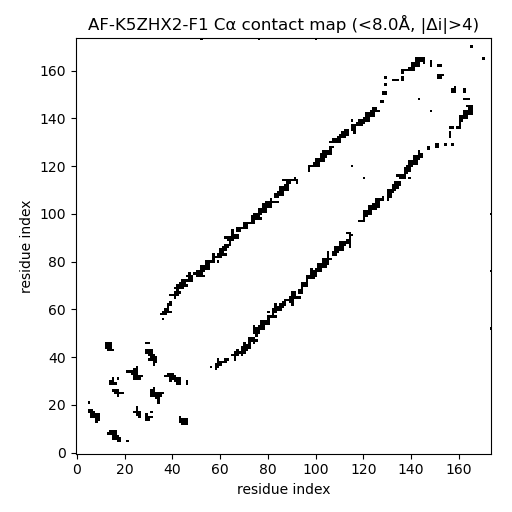 84 ? 4.178 -5.393 7.568 1.00 97.44 84 ILE A N 1
ATOM 654 C CA . ILE A 1 84 ? 3.112 -5.929 6.721 1.00 97.44 84 ILE A CA 1
ATOM 655 C C . ILE A 1 84 ? 3.626 -7.114 5.896 1.00 97.44 84 ILE A C 1
ATOM 657 O O . ILE A 1 84 ? 4.669 -7.029 5.251 1.00 97.44 84 ILE A O 1
ATOM 661 N N . LYS A 1 85 ? 2.906 -8.229 5.919 1.00 97.19 85 LYS A N 1
ATOM 662 C CA . LYS A 1 85 ? 3.238 -9.455 5.183 1.00 97.19 85 LYS A CA 1
ATOM 663 C C . LYS A 1 85 ? 2.241 -9.774 4.088 1.00 97.19 85 LYS A C 1
ATOM 665 O O . LYS A 1 85 ? 2.614 -10.434 3.129 1.00 97.19 85 LYS A O 1
ATOM 670 N N . TYR A 1 86 ? 1.013 -9.275 4.207 1.00 96.00 86 TYR A N 1
ATOM 671 C CA . TYR A 1 86 ? -0.064 -9.650 3.304 1.00 96.00 86 TYR A CA 1
ATOM 672 C C . TYR A 1 86 ? -1.005 -8.494 2.962 1.00 96.00 86 TYR A C 1
ATOM 674 O O . TYR A 1 86 ? -1.413 -7.735 3.846 1.00 96.00 86 TYR A O 1
ATOM 682 N N . ILE A 1 87 ? -1.408 -8.399 1.696 1.00 93.44 87 ILE A N 1
ATOM 683 C CA . ILE A 1 87 ? -2.491 -7.529 1.220 1.00 93.44 87 ILE A CA 1
ATOM 684 C C . ILE A 1 87 ? -3.473 -8.384 0.424 1.00 93.44 87 ILE A C 1
ATOM 686 O O . ILE A 1 87 ? -3.111 -8.962 -0.596 1.00 93.44 87 ILE A O 1
ATOM 690 N N . SER A 1 88 ? -4.728 -8.438 0.872 1.00 90.75 88 SER A N 1
ATOM 691 C CA . SER A 1 88 ? -5.777 -9.177 0.159 1.00 90.75 88 SER A CA 1
ATOM 692 C C . SER A 1 88 ? -6.318 -8.418 -1.062 1.00 90.75 88 SER A C 1
ATOM 694 O O . SER A 1 88 ? -6.372 -7.183 -1.066 1.00 90.75 88 SER A O 1
ATOM 696 N N . LYS A 1 89 ? -6.858 -9.158 -2.035 1.00 84.31 89 LYS A N 1
ATOM 697 C CA . LYS A 1 89 ? -7.358 -8.686 -3.339 1.00 84.31 89 LYS A CA 1
ATOM 698 C C . LYS A 1 89 ? -8.394 -7.569 -3.276 1.00 84.31 89 LYS A C 1
ATOM 700 O O . LYS A 1 89 ? -8.576 -6.804 -4.220 1.00 84.31 89 LYS A O 1
ATOM 705 N N . ASN A 1 90 ? -9.130 -7.489 -2.170 1.00 78.94 90 ASN A N 1
ATOM 706 C CA . ASN A 1 90 ? -10.262 -6.579 -2.030 1.00 78.94 90 ASN A CA 1
ATOM 707 C C . ASN A 1 90 ? -9.888 -5.230 -1.399 1.00 78.94 90 ASN A C 1
ATOM 709 O O . ASN A 1 90 ? -10.697 -4.309 -1.451 1.00 78.94 90 ASN A O 1
ATOM 713 N N . VAL A 1 91 ? -8.663 -5.062 -0.882 1.00 85.00 91 VAL A N 1
ATOM 714 C CA . VAL A 1 91 ? -8.269 -3.849 -0.138 1.00 85.00 91 VAL A CA 1
ATOM 715 C C . VAL A 1 91 ? -8.547 -2.573 -0.928 1.00 85.00 91 VAL A C 1
ATOM 717 O O . VAL A 1 91 ? -9.161 -1.645 -0.404 1.00 85.00 91 VAL A O 1
ATOM 720 N N . PHE A 1 92 ? -8.174 -2.534 -2.209 1.00 78.06 92 PHE A N 1
ATOM 721 C CA . PHE A 1 92 ? -8.412 -1.367 -3.063 1.00 78.06 92 PHE A CA 1
ATOM 722 C C . PHE A 1 92 ? -9.583 -1.537 -4.036 1.00 78.06 92 PHE A C 1
ATOM 724 O O . PHE A 1 92 ? -9.880 -0.601 -4.785 1.00 78.06 92 PHE A O 1
ATOM 731 N N . ARG A 1 93 ? -10.283 -2.677 -4.037 1.00 71.19 93 ARG A N 1
ATOM 732 C CA . ARG A 1 93 ? -11.298 -3.012 -5.051 1.00 71.19 93 ARG A CA 1
ATOM 733 C C . ARG A 1 93 ? -12.415 -1.976 -5.128 1.00 71.19 93 ARG A C 1
ATOM 735 O O . ARG A 1 93 ? -12.757 -1.507 -6.212 1.00 71.19 93 ARG A O 1
ATOM 742 N N . THR A 1 94 ? -12.944 -1.579 -3.980 1.00 64.00 94 THR A N 1
ATOM 743 C CA . THR A 1 94 ? -14.071 -0.643 -3.854 1.00 64.00 94 THR A CA 1
ATOM 744 C C . THR A 1 94 ? -13.634 0.818 -3.799 1.00 64.00 94 THR A C 1
ATOM 746 O O . THR A 1 94 ? -14.466 1.712 -3.685 1.00 64.00 94 THR A O 1
ATOM 749 N N . PHE A 1 95 ? -12.328 1.072 -3.863 1.00 69.56 95 PHE A N 1
ATOM 750 C CA . PHE A 1 95 ? -11.774 2.404 -3.692 1.00 69.56 95 PHE A CA 1
ATOM 751 C C . PHE A 1 95 ? -11.946 3.232 -4.974 1.00 69.56 95 PHE A C 1
ATOM 753 O O . PHE A 1 95 ? -11.220 3.051 -5.950 1.00 69.56 95 PHE A O 1
ATOM 760 N N . THR A 1 96 ? -12.946 4.116 -5.000 1.00 64.19 96 THR A N 1
ATOM 761 C CA . THR A 1 96 ? -13.280 4.938 -6.181 1.00 64.19 96 THR A CA 1
ATOM 762 C C . THR A 1 96 ? -12.379 6.159 -6.340 1.00 64.19 96 THR A C 1
ATOM 7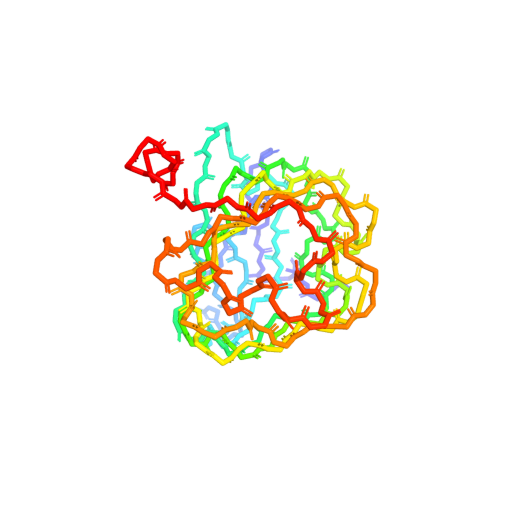64 O O . THR A 1 96 ? -12.294 6.727 -7.427 1.00 64.19 96 THR A O 1
ATOM 767 N N . THR A 1 97 ? -11.701 6.579 -5.272 1.00 68.56 97 THR A N 1
ATOM 768 C CA . THR A 1 97 ? -10.690 7.642 -5.310 1.00 68.56 97 THR A CA 1
ATOM 769 C C . THR A 1 97 ? -9.286 7.046 -5.351 1.00 68.56 97 THR A C 1
ATOM 771 O O . THR A 1 97 ? -9.075 5.990 -4.774 1.00 68.56 97 THR A O 1
ATOM 774 N N . PRO A 1 98 ? -8.300 7.666 -6.015 1.00 71.00 98 PRO A N 1
ATOM 775 C CA . PRO A 1 98 ? -6.969 7.072 -6.131 1.00 71.00 98 PRO A CA 1
ATOM 776 C C . PRO A 1 98 ? -6.136 7.231 -4.845 1.00 71.00 98 PRO A C 1
ATOM 778 O O . PRO A 1 98 ? -6.146 8.296 -4.222 1.00 71.00 98 PRO A O 1
ATOM 781 N N . VAL A 1 99 ? -5.342 6.204 -4.501 1.00 83.75 99 VAL A N 1
ATOM 782 C CA . VAL A 1 99 ? -4.095 6.396 -3.737 1.00 83.75 99 VAL A CA 1
ATOM 783 C C . VAL A 1 99 ? -3.073 6.909 -4.745 1.00 83.75 99 VAL A C 1
ATOM 785 O O . VAL A 1 99 ? -2.789 6.227 -5.730 1.00 83.75 99 VAL A O 1
ATOM 788 N N . ARG A 1 100 ? -2.541 8.119 -4.548 1.00 87.12 100 ARG A N 1
ATOM 789 C CA . ARG A 1 100 ? -1.595 8.709 -5.508 1.00 87.12 100 ARG A CA 1
ATOM 790 C C . ARG A 1 100 ? -0.230 8.021 -5.440 1.00 87.12 100 ARG A C 1
ATOM 792 O O . ARG A 1 100 ? 0.331 7.727 -6.494 1.00 87.12 100 ARG A O 1
ATOM 799 N N . TYR A 1 101 ? 0.258 7.767 -4.228 1.00 92.00 101 TYR A N 1
ATOM 800 C CA . TYR A 1 101 ? 1.522 7.091 -3.958 1.00 92.00 101 TYR A CA 1
ATOM 801 C C . TYR A 1 101 ? 1.342 6.018 -2.883 1.00 92.00 101 TYR A C 1
ATOM 803 O O . TYR A 1 101 ? 0.885 6.313 -1.778 1.00 92.00 101 TYR A O 1
ATOM 811 N N . LEU A 1 102 ? 1.708 4.779 -3.199 1.00 93.44 102 LEU A N 1
ATOM 812 C CA . LEU A 1 102 ? 1.821 3.693 -2.225 1.00 93.44 102 LEU A CA 1
ATOM 813 C C . LEU A 1 102 ? 3.297 3.496 -1.887 1.00 93.44 102 LEU A C 1
ATOM 815 O O . LEU A 1 102 ? 4.113 3.346 -2.792 1.00 93.44 102 LEU A O 1
ATOM 819 N N . VAL A 1 103 ? 3.640 3.483 -0.603 1.00 97.12 103 VAL A N 1
ATOM 820 C CA . VAL A 1 103 ? 4.999 3.212 -0.131 1.00 97.12 103 VAL A CA 1
ATOM 821 C C . VAL A 1 103 ? 5.032 1.827 0.497 1.00 97.12 103 VAL A C 1
ATOM 823 O O . VAL A 1 103 ? 4.332 1.572 1.479 1.00 97.12 103 VAL A O 1
ATOM 826 N N . ILE A 1 104 ? 5.852 0.946 -0.069 1.00 97.00 104 ILE A N 1
ATOM 827 C CA . ILE A 1 104 ? 6.077 -0.419 0.405 1.00 97.00 104 ILE A CA 1
ATOM 828 C C . ILE A 1 104 ? 7.446 -0.469 1.079 1.00 97.00 104 ILE A C 1
ATOM 830 O O . ILE A 1 104 ? 8.465 -0.217 0.439 1.00 97.00 104 ILE A O 1
ATOM 834 N N . GLN A 1 105 ? 7.458 -0.800 2.371 1.00 96.94 105 GLN A N 1
ATOM 835 C CA . GLN A 1 105 ? 8.681 -0.917 3.176 1.00 96.94 105 GLN A CA 1
ATOM 836 C C . GLN A 1 105 ? 9.015 -2.360 3.569 1.00 96.94 105 GLN A C 1
ATOM 838 O O . GLN A 1 105 ? 10.106 -2.623 4.064 1.00 96.94 105 GLN A O 1
ATOM 843 N N . SER A 1 106 ? 8.066 -3.286 3.422 1.00 97.19 106 SER A N 1
ATOM 844 C CA . SER A 1 106 ? 8.260 -4.675 3.835 1.00 97.19 106 SER A CA 1
ATOM 845 C C . SER A 1 106 ? 9.130 -5.430 2.843 1.00 97.19 106 SER A C 1
ATOM 847 O O . SER A 1 106 ? 8.887 -5.375 1.643 1.00 97.19 106 SER A O 1
ATOM 849 N N . GLU A 1 107 ? 10.093 -6.182 3.374 1.00 96.56 107 GLU A N 1
ATOM 850 C CA . GLU A 1 107 ? 10.975 -7.058 2.594 1.00 96.56 107 GLU A CA 1
ATOM 851 C C . GLU A 1 107 ? 10.317 -8.378 2.175 1.00 96.56 107 GLU A C 1
ATOM 853 O O . GLU A 1 107 ? 10.811 -9.089 1.305 1.00 96.56 107 GLU A O 1
ATOM 858 N N . HIS A 1 108 ? 9.206 -8.736 2.819 1.00 95.31 108 HIS A N 1
ATOM 859 C CA . HIS A 1 108 ? 8.505 -9.998 2.596 1.00 95.31 108 HIS A CA 1
ATOM 860 C C . HIS A 1 108 ? 7.014 -9.706 2.550 1.00 95.31 108 HIS A C 1
ATOM 862 O O . HIS A 1 108 ? 6.321 -9.846 3.559 1.00 95.31 108 HIS A O 1
ATOM 868 N N . LEU A 1 109 ? 6.558 -9.216 1.401 1.00 96.75 109 LEU A N 1
ATOM 869 C CA . LEU A 1 109 ? 5.170 -8.851 1.174 1.00 96.75 109 LEU A CA 1
ATOM 870 C C . LEU A 1 109 ? 4.574 -9.711 0.068 1.00 96.75 109 LEU A C 1
ATOM 872 O O . LEU A 1 109 ? 5.132 -9.806 -1.022 1.00 96.75 109 LEU A O 1
ATOM 876 N N . GLU A 1 110 ? 3.420 -10.285 0.367 1.00 96.00 110 GLU A N 1
ATOM 877 C CA . GLU A 1 110 ? 2.547 -10.958 -0.577 1.00 96.00 110 GLU A CA 1
ATOM 878 C C . GLU A 1 110 ? 1.325 -10.073 -0.847 1.00 96.00 110 GLU A C 1
ATOM 880 O O . GLU A 1 110 ? 0.684 -9.561 0.076 1.00 96.00 110 GLU A O 1
ATOM 885 N N . ILE A 1 111 ? 1.023 -9.852 -2.121 1.00 92.44 111 ILE A N 1
ATOM 886 C CA . ILE A 1 111 ? -0.095 -9.036 -2.581 1.00 92.44 111 ILE A CA 1
ATOM 887 C C . ILE A 1 111 ? -0.955 -9.921 -3.469 1.00 92.44 111 ILE A C 1
ATOM 889 O O . ILE A 1 111 ? -0.544 -10.271 -4.574 1.00 92.44 111 ILE A O 1
ATOM 893 N N . GLU A 1 112 ? -2.149 -10.269 -2.995 1.00 88.44 112 GLU A N 1
ATOM 894 C CA . GLU A 1 112 ? -3.080 -11.068 -3.785 1.00 88.44 112 GLU A CA 1
ATOM 895 C C . GLU A 1 112 ? -3.475 -10.355 -5.088 1.00 88.44 112 GLU A C 1
ATOM 897 O O . GLU A 1 112 ? -3.686 -9.133 -5.126 1.00 88.44 112 GLU A O 1
ATOM 902 N N . CYS A 1 113 ? -3.664 -11.177 -6.118 1.00 69.38 113 CYS A N 1
ATOM 903 C CA . CYS A 1 113 ? -4.217 -10.879 -7.431 1.00 69.38 113 CYS A CA 1
ATOM 904 C C . CYS A 1 113 ? -5.335 -9.828 -7.423 1.00 69.38 113 CYS A C 1
ATOM 906 O O . CYS A 1 113 ? -6.175 -9.781 -6.528 1.00 69.38 113 CYS A O 1
ATOM 908 N N . ASP A 1 114 ? -5.370 -9.002 -8.469 1.00 73.94 114 ASP A N 1
ATOM 909 C CA . ASP A 1 114 ? -6.364 -7.951 -8.737 1.00 73.94 114 ASP A CA 1
ATOM 910 C C . ASP A 1 114 ? -6.314 -6.706 -7.840 1.00 73.94 114 ASP A C 1
ATOM 912 O O . ASP A 1 114 ? -7.008 -5.728 -8.145 1.00 73.94 114 ASP A O 1
ATOM 916 N N . THR A 1 115 ? -5.449 -6.673 -6.818 1.00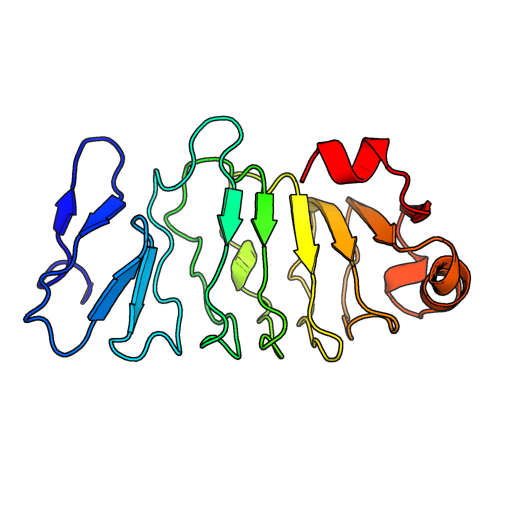 74.44 115 THR A N 1
ATOM 917 C CA . THR A 1 115 ? -5.249 -5.503 -5.938 1.00 74.44 115 THR A CA 1
ATOM 918 C C . THR A 1 115 ? -4.992 -4.207 -6.729 1.00 74.44 115 THR A C 1
ATOM 920 O O . THR A 1 115 ? -5.487 -3.142 -6.350 1.00 74.44 115 THR A O 1
ATOM 923 N N . PHE A 1 116 ? -4.267 -4.288 -7.853 1.00 76.00 116 PHE A N 1
ATOM 924 C CA . PHE A 1 116 ? -3.923 -3.141 -8.708 1.00 76.00 116 PHE A CA 1
ATOM 925 C C . PHE A 1 116 ? -4.732 -3.038 -10.011 1.00 76.00 116 PHE A C 1
ATOM 927 O O . PHE A 1 116 ? -4.547 -2.092 -10.785 1.00 76.00 116 PHE A O 1
ATOM 934 N N . SER A 1 117 ? -5.645 -3.978 -10.261 1.00 70.50 117 SER A N 1
ATOM 935 C CA . SER A 1 117 ? -6.356 -4.075 -11.537 1.00 70.50 117 SER A CA 1
ATOM 936 C C . SER A 1 117 ? -7.071 -2.762 -11.898 1.00 70.50 117 SER A C 1
ATOM 938 O O . SER A 1 117 ? -7.801 -2.169 -11.098 1.00 70.50 117 SER A O 1
ATOM 940 N N . ARG A 1 118 ? -6.861 -2.283 -13.134 1.00 71.31 118 ARG A N 1
ATOM 941 C CA . ARG A 1 118 ? -7.473 -1.051 -13.682 1.00 71.31 118 ARG A CA 1
ATOM 942 C C . ARG A 1 118 ? -7.173 0.229 -12.889 1.00 71.31 118 ARG A C 1
ATOM 944 O O . ARG A 1 118 ? -7.951 1.186 -12.950 1.00 71.31 118 ARG A O 1
ATOM 951 N N . ARG A 1 119 ? -6.067 0.275 -12.143 1.00 72.50 119 ARG A N 1
ATOM 952 C CA . ARG A 1 119 ? -5.639 1.476 -11.417 1.00 72.50 119 ARG A CA 1
ATOM 953 C C . ARG A 1 119 ? -4.383 2.068 -12.022 1.00 72.50 119 ARG A C 1
ATOM 955 O O . ARG A 1 119 ? -3.480 1.353 -12.435 1.00 72.50 119 ARG A O 1
ATOM 962 N N . ARG A 1 120 ? -4.349 3.402 -12.013 1.00 82.88 120 ARG A N 1
ATOM 963 C CA . ARG A 1 120 ? -3.137 4.173 -12.246 1.00 82.88 120 ARG A CA 1
ATOM 964 C C . ARG A 1 120 ? -2.510 4.516 -10.906 1.00 82.88 120 ARG A C 1
ATOM 966 O O . ARG A 1 120 ? -3.023 5.391 -10.204 1.00 82.88 120 ARG A O 1
ATOM 973 N N . MET A 1 121 ? -1.434 3.829 -10.546 1.00 85.12 121 MET A N 1
ATOM 974 C CA . MET A 1 121 ? -0.767 4.002 -9.255 1.00 85.12 121 MET A CA 1
ATOM 975 C C . MET A 1 121 ? 0.727 4.227 -9.427 1.00 85.12 121 MET A C 1
ATOM 977 O O . MET A 1 121 ? 1.366 3.692 -10.327 1.00 85.12 121 MET A O 1
ATOM 981 N N . LYS A 1 122 ? 1.290 5.032 -8.529 1.00 93.00 122 LYS A N 1
ATOM 982 C CA . LYS A 1 122 ? 2.734 5.152 -8.375 1.00 93.00 122 LYS A CA 1
ATOM 983 C C . LYS A 1 122 ? 3.128 4.445 -7.090 1.00 93.00 122 LYS A C 1
ATOM 985 O O . LYS A 1 122 ? 2.553 4.728 -6.039 1.00 93.00 122 LYS A O 1
ATOM 990 N N . ILE A 1 123 ? 4.072 3.522 -7.180 1.00 94.75 123 ILE A N 1
ATOM 991 C CA . ILE A 1 123 ? 4.518 2.720 -6.045 1.00 94.75 123 ILE A CA 1
ATOM 992 C C . ILE A 1 123 ? 5.977 3.045 -5.790 1.00 94.75 123 ILE A C 1
ATOM 994 O O . ILE A 1 123 ? 6.791 2.929 -6.693 1.00 94.75 123 ILE A O 1
ATOM 998 N N . PHE A 1 124 ? 6.300 3.446 -4.569 1.00 97.81 124 PHE A N 1
ATOM 999 C CA . PHE A 1 124 ? 7.669 3.517 -4.085 1.00 97.81 124 PHE A CA 1
ATOM 1000 C C . PHE A 1 124 ? 7.947 2.245 -3.293 1.00 97.81 124 PHE A C 1
ATOM 1002 O O . PHE A 1 124 ? 7.412 2.069 -2.196 1.00 97.81 124 PHE A O 1
ATOM 1009 N N . CYS A 1 125 ? 8.739 1.342 -3.861 1.00 97.50 125 CYS A N 1
ATOM 1010 C CA . CYS A 1 125 ? 9.109 0.096 -3.210 1.00 97.50 125 CYS A CA 1
ATOM 1011 C C . CYS A 1 125 ? 10.548 0.180 -2.707 1.00 97.50 125 CYS A C 1
ATOM 1013 O O . CYS A 1 125 ? 11.492 0.333 -3.480 1.00 97.50 125 CYS A O 1
ATOM 1015 N N . PHE A 1 126 ? 10.696 0.078 -1.389 1.00 97.38 126 PHE A N 1
ATOM 1016 C CA . PHE A 1 126 ? 11.984 0.128 -0.703 1.00 97.38 126 PHE A CA 1
ATOM 1017 C C . PHE A 1 126 ? 12.574 -1.268 -0.469 1.00 97.38 126 PHE A C 1
ATOM 1019 O O . PHE A 1 126 ? 13.689 -1.369 0.034 1.00 97.38 126 PHE A O 1
ATOM 1026 N N . SER A 1 127 ? 11.848 -2.333 -0.828 1.00 97.44 127 SER A N 1
ATOM 1027 C CA . SER A 1 127 ? 12.328 -3.701 -0.652 1.00 97.44 127 SER A CA 1
ATOM 1028 C C . SER A 1 127 ? 13.425 -4.059 -1.649 1.00 97.44 127 SER A C 1
ATOM 1030 O O . SER A 1 127 ? 13.356 -3.721 -2.836 1.00 97.44 127 SER A O 1
ATOM 1032 N N . LYS A 1 128 ? 14.407 -4.815 -1.157 1.00 97.25 128 LYS A N 1
ATOM 1033 C CA . LYS A 1 128 ? 15.507 -5.381 -1.943 1.00 97.25 128 LYS A CA 1
ATOM 1034 C C . LYS A 1 128 ? 15.034 -6.423 -2.947 1.00 97.25 128 LYS A C 1
ATOM 1036 O O . LYS A 1 128 ? 15.653 -6.586 -3.994 1.00 97.25 128 LYS A O 1
ATOM 1041 N N . THR A 1 129 ? 13.971 -7.147 -2.610 1.00 95.88 129 THR A N 1
ATOM 1042 C CA . THR A 1 129 ? 13.388 -8.193 -3.449 1.00 95.88 129 THR A CA 1
ATOM 1043 C C . THR A 1 129 ? 11.958 -7.824 -3.824 1.00 95.88 129 THR A C 1
ATOM 1045 O O . THR A 1 129 ? 11.237 -7.301 -2.979 1.00 95.88 129 THR A O 1
ATOM 1048 N N . PRO A 1 130 ? 11.508 -8.107 -5.053 1.00 97.00 130 PRO A N 1
ATOM 1049 C CA . PRO A 1 130 ? 10.141 -7.812 -5.447 1.00 97.00 130 PRO A CA 1
ATOM 1050 C C . PRO A 1 130 ? 9.123 -8.482 -4.510 1.00 97.00 130 PRO A C 1
ATOM 1052 O O . PRO A 1 130 ? 9.248 -9.680 -4.239 1.00 97.00 130 PRO A O 1
ATOM 1055 N N . PRO A 1 131 ? 8.112 -7.744 -4.004 1.00 96.50 131 PRO A N 1
ATOM 1056 C CA . PRO A 1 131 ? 6.968 -8.354 -3.340 1.00 96.50 131 PRO A CA 1
ATOM 1057 C C . PRO A 1 131 ? 6.335 -9.407 -4.243 1.00 96.50 131 PRO A C 1
ATOM 1059 O O . PRO A 1 131 ? 6.181 -9.167 -5.443 1.00 96.50 131 PRO A O 1
ATOM 1062 N N . TYR A 1 132 ? 5.917 -10.540 -3.682 1.00 95.56 132 TYR A N 1
ATOM 1063 C CA . TYR A 1 132 ? 5.129 -11.483 -4.462 1.00 95.56 132 TYR A CA 1
ATOM 1064 C C . TYR A 1 132 ? 3.807 -10.821 -4.833 1.00 95.56 132 TYR A C 1
ATOM 1066 O O . TYR A 1 132 ? 3.088 -10.318 -3.967 1.00 95.56 132 TYR A O 1
ATOM 1074 N N . CYS A 1 133 ? 3.490 -10.823 -6.119 1.00 91.62 133 CYS A N 1
ATOM 1075 C CA . CYS A 1 133 ? 2.198 -10.399 -6.615 1.00 91.62 133 CYS A CA 1
ATOM 1076 C C . CYS A 1 133 ? 1.871 -11.192 -7.876 1.00 91.62 133 CYS A C 1
ATOM 1078 O O . CYS A 1 133 ? 2.752 -11.516 -8.677 1.00 91.62 133 CYS A O 1
ATOM 1080 N N . ASP A 1 134 ? 0.602 -11.531 -8.035 1.00 83.12 134 ASP A N 1
ATOM 1081 C CA . ASP A 1 134 ? 0.061 -12.198 -9.205 1.00 83.12 134 ASP A CA 1
ATOM 1082 C C . ASP A 1 134 ? -1.090 -11.376 -9.811 1.00 83.12 134 ASP A C 1
ATOM 1084 O O . ASP A 1 134 ? -1.482 -10.325 -9.304 1.00 83.12 134 ASP A O 1
ATOM 1088 N N . GLY A 1 135 ? -1.598 -11.804 -10.967 1.00 84.06 135 GLY A N 1
ATOM 1089 C CA . GLY A 1 135 ? -2.688 -11.110 -11.660 1.00 84.06 135 GLY A CA 1
ATOM 1090 C C . GLY A 1 135 ? -2.267 -10.029 -12.652 1.00 84.06 135 GLY A C 1
ATOM 1091 O O . GLY A 1 135 ? -1.189 -10.082 -13.251 1.00 84.06 135 GLY A O 1
ATOM 1092 N N . ASP A 1 136 ? -3.175 -9.077 -12.876 1.00 83.25 136 ASP A N 1
ATOM 1093 C CA . ASP A 1 136 ? -2.979 -7.951 -13.793 1.00 83.25 136 ASP A CA 1
ATOM 1094 C C . ASP A 1 136 ? -2.235 -6.799 -13.099 1.00 83.25 136 ASP A C 1
ATOM 1096 O O . ASP A 1 136 ? -2.662 -6.292 -12.058 1.00 83.25 136 ASP A O 1
ATOM 1100 N N . ILE A 1 137 ? -1.133 -6.373 -13.717 1.00 83.69 137 ILE A N 1
ATOM 1101 C CA . ILE A 1 137 ? -0.270 -5.289 -13.246 1.00 83.69 137 ILE A CA 1
ATOM 1102 C C . ILE A 1 137 ? -0.963 -3.916 -13.308 1.00 83.69 137 ILE A C 1
ATOM 1104 O O . ILE A 1 137 ? -0.621 -3.027 -12.535 1.00 83.69 137 ILE A O 1
ATOM 1108 N N . GLY A 1 138 ? -1.948 -3.719 -14.193 1.00 82.00 138 GLY A N 1
ATOM 1109 C CA . GLY A 1 138 ? -2.575 -2.409 -14.396 1.00 82.00 138 GLY A CA 1
ATOM 1110 C C . GLY A 1 138 ? -1.606 -1.332 -14.919 1.00 82.00 138 GLY A C 1
ATOM 1111 O O . GLY A 1 138 ? -0.627 -1.627 -15.598 1.00 82.00 138 GLY A O 1
ATOM 1112 N N . ASP A 1 139 ? -1.887 -0.056 -14.627 1.00 87.12 139 ASP A N 1
ATOM 1113 C CA . ASP A 1 139 ? -1.043 1.090 -15.015 1.00 87.12 139 ASP A CA 1
ATOM 1114 C C . ASP A 1 139 ? -0.199 1.540 -13.811 1.00 87.12 139 ASP A C 1
ATOM 1116 O O . ASP A 1 139 ? -0.508 2.509 -13.108 1.00 87.12 139 ASP A O 1
ATOM 1120 N N . ILE A 1 140 ? 0.853 0.775 -13.516 1.00 90.56 140 ILE A N 1
ATOM 1121 C CA . ILE A 1 140 ? 1.775 1.063 -12.414 1.00 90.56 140 ILE A CA 1
ATOM 1122 C C . ILE A 1 140 ? 3.036 1.758 -12.935 1.00 90.56 140 ILE A C 1
ATOM 1124 O O . ILE A 1 140 ? 3.660 1.337 -13.907 1.00 90.56 140 ILE A O 1
ATOM 1128 N N . THR A 1 141 ? 3.456 2.807 -12.227 1.00 94.75 141 THR A N 1
ATOM 1129 C CA . THR A 1 141 ? 4.849 3.271 -12.247 1.00 94.75 141 THR A CA 1
ATOM 1130 C C . THR A 1 141 ? 5.512 2.864 -10.940 1.00 94.75 141 THR A C 1
ATOM 1132 O O . THR A 1 141 ? 5.108 3.331 -9.870 1.00 94.75 141 THR A O 1
ATOM 1135 N N . LEU A 1 142 ? 6.515 2.001 -11.026 1.00 96.62 142 LEU A N 1
ATOM 1136 C CA . LEU A 1 142 ? 7.268 1.495 -9.893 1.00 96.62 142 LEU A CA 1
ATOM 1137 C C . LEU A 1 142 ? 8.581 2.269 -9.753 1.00 96.62 142 LEU A C 1
ATOM 1139 O O . LEU A 1 142 ? 9.406 2.295 -10.658 1.00 96.62 142 LEU A O 1
ATOM 1143 N N . PHE A 1 143 ? 8.774 2.873 -8.592 1.00 98.25 143 PHE A N 1
ATOM 1144 C CA . PHE A 1 143 ? 10.001 3.521 -8.168 1.00 98.25 143 PHE A CA 1
ATOM 1145 C C . PHE A 1 143 ? 10.731 2.579 -7.209 1.00 98.25 143 PHE A C 1
ATOM 1147 O O . PHE A 1 143 ? 10.184 2.220 -6.165 1.00 98.25 143 PHE A O 1
ATOM 1154 N N . VAL A 1 144 ? 11.948 2.179 -7.564 1.00 98.19 144 VAL A N 1
ATOM 1155 C CA . VAL A 1 144 ? 12.816 1.297 -6.763 1.00 98.19 144 VAL A CA 1
ATOM 1156 C C . VAL A 1 144 ? 14.187 1.926 -6.609 1.00 98.19 144 VAL A C 1
ATOM 1158 O O . VAL A 1 144 ? 14.562 2.804 -7.382 1.00 98.19 144 VAL A O 1
ATOM 1161 N N . TYR A 1 145 ? 14.959 1.494 -5.619 1.00 97.38 145 TYR A N 1
ATOM 1162 C CA . TYR A 1 145 ? 16.352 1.913 -5.535 1.00 97.38 145 TYR A CA 1
ATOM 1163 C C . TYR A 1 145 ? 17.115 1.480 -6.802 1.00 97.38 145 TYR A C 1
ATOM 1165 O O . TYR A 1 145 ? 16.927 0.339 -7.240 1.00 97.38 145 TYR A O 1
ATOM 1173 N N . PRO A 1 146 ? 17.953 2.350 -7.405 1.00 96.94 146 PRO A N 1
ATOM 1174 C CA . PRO A 1 146 ? 18.671 2.027 -8.639 1.00 96.94 146 PRO A CA 1
ATOM 1175 C C . PRO A 1 146 ? 19.462 0.713 -8.572 1.00 96.94 146 PRO A C 1
ATOM 1177 O O . PRO A 1 146 ? 19.506 -0.031 -9.548 1.00 96.94 146 PRO A O 1
ATOM 1180 N N . GLU A 1 147 ? 20.032 0.377 -7.413 1.00 97.62 147 GLU A N 1
ATOM 1181 C CA . GLU A 1 147 ? 20.781 -0.865 -7.202 1.00 97.62 147 GLU A CA 1
ATOM 1182 C C . GLU A 1 147 ? 19.926 -2.144 -7.245 1.00 97.62 147 GLU A C 1
ATOM 1184 O O . GLU A 1 147 ? 20.473 -3.223 -7.466 1.00 97.62 147 GLU A O 1
ATOM 1189 N N . TYR A 1 148 ? 18.606 -2.049 -7.055 1.00 96.88 148 TYR A N 1
ATOM 1190 C CA . TYR A 1 148 ? 17.689 -3.197 -7.107 1.00 96.88 148 TYR A CA 1
ATOM 1191 C C . TYR A 1 148 ? 16.915 -3.271 -8.423 1.00 96.88 148 TYR A C 1
ATOM 1193 O O . TYR A 1 148 ? 16.226 -4.258 -8.665 1.00 96.88 148 TYR A O 1
ATOM 1201 N N . GLN A 1 149 ? 17.028 -2.264 -9.292 1.00 97.44 149 GLN A N 1
ATOM 1202 C CA . GLN A 1 149 ? 16.213 -2.138 -10.500 1.00 97.44 149 GLN A CA 1
ATOM 1203 C C . GLN A 1 149 ? 16.257 -3.387 -11.395 1.00 97.44 149 GLN A C 1
ATOM 1205 O O . GLN A 1 149 ? 15.205 -3.883 -11.793 1.00 97.44 149 GLN A O 1
ATOM 1210 N N . SER A 1 150 ? 17.441 -3.956 -11.632 1.00 97.69 150 SER A N 1
ATOM 1211 C CA . SER A 1 150 ? 17.602 -5.160 -12.463 1.00 97.69 150 SER A CA 1
ATOM 1212 C C . SER A 1 150 ? 16.893 -6.399 -11.896 1.00 97.69 150 SER A C 1
ATOM 1214 O O . SER A 1 150 ? 16.449 -7.265 -12.652 1.00 97.69 150 SER A O 1
ATOM 1216 N N . ILE A 1 151 ? 16.738 -6.484 -10.570 1.00 98.06 151 ILE A N 1
ATOM 1217 C CA . ILE A 1 151 ? 15.997 -7.568 -9.911 1.00 98.06 151 ILE A CA 1
ATOM 1218 C C . ILE A 1 151 ? 14.506 -7.450 -10.255 1.00 98.06 151 ILE A C 1
ATOM 1220 O O . ILE A 1 151 ? 13.872 -8.442 -10.597 1.00 98.06 151 ILE A O 1
ATOM 1224 N N . TYR A 1 152 ? 13.951 -6.236 -10.237 1.00 97.88 152 TYR A N 1
ATOM 1225 C CA . TYR A 1 152 ? 12.549 -6.000 -10.598 1.00 97.88 152 TYR A CA 1
ATOM 1226 C C . TYR A 1 152 ? 12.296 -6.129 -12.106 1.00 97.88 152 TYR A C 1
ATOM 1228 O O . TYR A 1 152 ? 11.242 -6.612 -12.509 1.00 97.88 152 TYR A O 1
ATOM 1236 N N . GLU A 1 153 ? 13.259 -5.752 -12.949 1.00 97.69 153 GLU A N 1
ATOM 1237 C CA . GLU A 1 153 ? 13.169 -5.906 -14.410 1.00 97.69 153 GLU A CA 1
ATOM 1238 C C . GLU A 1 153 ? 13.177 -7.372 -14.866 1.00 97.69 153 GLU A C 1
ATOM 1240 O O . GLU A 1 153 ? 12.707 -7.678 -15.960 1.00 97.69 153 GLU A O 1
ATOM 1245 N N . THR A 1 154 ? 13.679 -8.287 -14.033 1.00 97.56 154 THR A N 1
ATOM 1246 C CA . THR A 1 154 ? 13.668 -9.736 -14.300 1.00 97.56 154 THR A CA 1
ATOM 1247 C C . THR A 1 154 ? 12.534 -10.474 -13.585 1.00 97.56 154 THR A C 1
ATOM 1249 O O . THR A 1 154 ? 12.334 -11.668 -13.818 1.00 97.56 154 THR A O 1
ATOM 1252 N N . ASP A 1 155 ? 11.756 -9.776 -12.756 1.00 97.06 155 ASP A N 1
ATOM 1253 C CA . ASP A 1 155 ? 10.652 -10.361 -12.003 1.00 97.06 155 ASP A CA 1
ATOM 1254 C C . ASP A 1 155 ? 9.451 -10.705 -12.910 1.00 97.06 155 ASP A C 1
ATOM 1256 O O . ASP A 1 155 ? 9.046 -9.872 -13.726 1.00 97.06 155 ASP A O 1
ATOM 1260 N N . PRO A 1 156 ? 8.810 -11.884 -12.772 1.00 94.12 156 PRO A N 1
ATOM 1261 C CA . PRO A 1 156 ? 7.689 -12.288 -13.630 1.00 94.12 156 PRO A CA 1
ATOM 1262 C C . PRO A 1 156 ? 6.454 -11.374 -13.584 1.00 94.12 156 PRO A C 1
ATOM 1264 O O . PRO A 1 156 ? 5.633 -11.399 -14.510 1.00 94.12 156 PRO A O 1
ATOM 1267 N N . PHE A 1 157 ? 6.269 -10.608 -12.510 1.00 93.31 157 PHE A N 1
ATOM 1268 C CA . PHE A 1 157 ? 5.142 -9.701 -12.330 1.00 93.31 157 PHE A CA 1
ATOM 1269 C C . PHE A 1 157 ? 5.556 -8.245 -12.549 1.00 93.31 157 PHE A C 1
ATOM 1271 O O . PHE A 1 157 ? 5.002 -7.576 -13.424 1.00 93.31 157 PHE A O 1
ATOM 1278 N N . TRP A 1 158 ? 6.552 -7.764 -11.805 1.00 95.12 158 TRP A N 1
ATOM 1279 C CA . TRP A 1 158 ? 6.915 -6.346 -11.775 1.00 95.12 158 TRP A CA 1
ATOM 1280 C C . TRP A 1 158 ? 7.594 -5.855 -13.055 1.00 95.12 158 TRP A C 1
ATOM 1282 O O . TRP A 1 158 ? 7.432 -4.683 -13.397 1.00 95.12 158 TRP A O 1
ATOM 1292 N N . SER A 1 159 ? 8.242 -6.734 -13.827 1.00 95.38 159 SER A N 1
ATOM 1293 C CA . SER A 1 159 ? 8.824 -6.384 -15.137 1.00 95.38 159 SER A CA 1
ATOM 1294 C C . SER A 1 159 ? 7.801 -5.875 -16.162 1.00 95.38 159 SER A C 1
ATOM 1296 O O . SER A 1 159 ? 8.172 -5.296 -17.181 1.00 95.38 159 SER A O 1
ATOM 1298 N N . LYS A 1 160 ? 6.501 -6.065 -15.902 1.00 93.38 160 LYS A N 1
ATOM 1299 C CA . LYS A 1 160 ? 5.402 -5.647 -16.785 1.00 93.38 160 LYS A CA 1
ATOM 1300 C C . LYS A 1 160 ? 4.997 -4.178 -16.615 1.00 93.38 160 LYS A C 1
ATOM 1302 O O . LYS A 1 160 ? 4.160 -3.703 -17.379 1.00 93.38 160 LYS A O 1
ATOM 1307 N N . CYS A 1 161 ? 5.535 -3.467 -15.621 1.00 93.06 161 CYS A N 1
ATOM 1308 C CA . CYS A 1 161 ? 5.228 -2.057 -15.365 1.00 93.06 161 CYS A CA 1
ATOM 1309 C C . CYS A 1 161 ? 6.391 -1.125 -15.737 1.00 93.06 161 CYS A C 1
ATOM 1311 O O . CYS A 1 161 ? 7.488 -1.570 -16.067 1.00 93.06 161 CYS A O 1
ATOM 1313 N N . ALA A 1 162 ? 6.163 0.191 -15.680 1.00 95.44 162 ALA A N 1
ATOM 1314 C CA . ALA A 1 162 ? 7.240 1.160 -15.860 1.00 95.44 162 ALA A CA 1
ATOM 1315 C C . ALA A 1 162 ? 8.101 1.221 -14.589 1.00 95.44 162 ALA A C 1
ATOM 1317 O O . ALA A 1 162 ? 7.649 1.751 -13.573 1.00 95.44 162 ALA A O 1
ATOM 1318 N N . ILE A 1 163 ? 9.329 0.706 -14.656 1.00 97.62 163 ILE A N 1
ATOM 1319 C CA . ILE A 1 163 ? 10.286 0.715 -13.544 1.00 97.62 163 ILE A CA 1
ATOM 1320 C C . ILE A 1 163 ? 11.223 1.922 -13.682 1.00 97.62 163 ILE A C 1
ATOM 1322 O O . ILE A 1 163 ? 11.778 2.177 -14.750 1.00 97.62 163 ILE A O 1
ATOM 1326 N N . ILE A 1 164 ? 11.382 2.681 -12.599 1.00 97.69 164 ILE A N 1
ATOM 1327 C CA . ILE A 1 164 ? 12.205 3.889 -12.523 1.00 97.69 164 ILE A CA 1
ATOM 1328 C C . ILE A 1 164 ? 13.129 3.783 -11.307 1.00 97.69 164 ILE A C 1
ATOM 1330 O O . ILE A 1 164 ? 12.666 3.601 -10.179 1.00 97.69 164 ILE A O 1
ATOM 1334 N N . GLY A 1 165 ? 14.433 3.952 -11.524 1.00 97.00 165 GLY A N 1
ATOM 1335 C CA . GLY A 1 165 ? 15.396 4.142 -10.443 1.00 97.00 165 GLY A CA 1
ATOM 1336 C C . GLY A 1 165 ? 15.122 5.447 -9.690 1.00 97.00 165 GLY A C 1
ATOM 1337 O O . GLY A 1 165 ? 15.101 6.525 -10.285 1.00 97.00 165 GLY A O 1
ATOM 1338 N N . MET A 1 166 ? 14.896 5.352 -8.382 1.00 95.88 166 MET A N 1
ATOM 1339 C CA . MET A 1 166 ? 14.587 6.482 -7.510 1.00 95.88 166 MET A CA 1
ATOM 1340 C C . MET A 1 166 ? 15.718 7.510 -7.480 1.00 95.88 166 MET A C 1
ATOM 1342 O O . MET A 1 166 ? 16.880 7.172 -7.258 1.00 95.88 166 MET A O 1
ATOM 1346 N N . SER A 1 167 ? 15.346 8.783 -7.604 1.00 94.88 167 SER A N 1
ATOM 1347 C CA . SER A 1 167 ? 16.196 9.938 -7.314 1.00 94.88 167 SER A CA 1
ATOM 1348 C C . SER A 1 167 ? 15.766 10.646 -6.023 1.00 94.88 167 SER A C 1
ATOM 1350 O O . SER A 1 167 ? 14.675 10.412 -5.496 1.00 94.88 167 SER A O 1
ATOM 1352 N N . LEU A 1 168 ? 16.602 11.568 -5.533 1.00 89.06 168 LEU A N 1
ATOM 1353 C CA . LEU A 1 168 ? 16.256 12.434 -4.397 1.00 89.06 168 LEU A CA 1
ATOM 1354 C C . LEU A 1 168 ? 14.971 13.240 -4.657 1.00 89.06 168 LEU A C 1
ATOM 1356 O O . LEU A 1 168 ? 14.107 13.302 -3.791 1.00 89.06 168 LEU A O 1
ATOM 1360 N N . GLU A 1 169 ? 14.781 13.751 -5.876 1.00 91.56 169 GLU A N 1
ATOM 1361 C CA . GLU A 1 169 ? 13.568 14.488 -6.262 1.00 91.56 169 GLU A CA 1
ATOM 1362 C C . GLU A 1 169 ? 12.303 13.624 -6.171 1.00 91.56 169 GLU A C 1
ATOM 1364 O O . GLU A 1 169 ? 11.206 14.125 -5.921 1.00 91.56 169 GLU A O 1
ATOM 1369 N N . ASN A 1 170 ? 12.427 12.311 -6.393 1.00 91.06 170 ASN A N 1
ATOM 1370 C CA . ASN A 1 170 ? 11.301 11.401 -6.213 1.00 91.06 170 ASN A CA 1
ATOM 1371 C C . ASN A 1 170 ? 10.971 11.223 -4.728 1.00 91.06 170 ASN A C 1
ATOM 1373 O O . ASN A 1 170 ? 9.795 11.136 -4.384 1.00 91.06 170 ASN A O 1
ATOM 1377 N N . LEU A 1 171 ? 11.980 11.196 -3.855 1.00 88.00 171 LEU A N 1
ATOM 1378 C CA . LEU A 1 171 ? 11.793 11.071 -2.409 1.00 88.00 171 LEU A CA 1
ATOM 1379 C C . LEU A 1 171 ? 11.187 12.331 -1.782 1.00 88.00 171 LEU A C 1
ATOM 1381 O O . LEU A 1 171 ? 10.415 12.200 -0.840 1.00 88.00 171 LEU A O 1
ATOM 1385 N N . ASP A 1 172 ? 11.434 13.518 -2.342 1.00 89.12 172 ASP A N 1
ATOM 1386 C CA . ASP A 1 172 ? 10.816 14.778 -1.887 1.00 89.12 172 ASP A CA 1
ATOM 1387 C C . ASP A 1 172 ? 9.281 14.807 -2.055 1.00 89.12 172 ASP A C 1
ATOM 1389 O O . ASP A 1 172 ? 8.587 15.661 -1.495 1.00 89.12 172 ASP A O 1
ATOM 1393 N N . ILE A 1 173 ? 8.725 13.872 -2.834 1.00 85.75 173 ILE A N 1
ATOM 1394 C CA . ILE A 1 173 ? 7.278 13.667 -2.974 1.00 85.75 173 ILE A CA 1
ATOM 1395 C C . ILE A 1 173 ? 6.691 12.985 -1.726 1.00 85.75 173 ILE A C 1
ATOM 1397 O O . ILE A 1 173 ? 5.527 13.243 -1.383 1.00 85.75 173 ILE A O 1
ATOM 1401 N N . LEU A 1 174 ? 7.466 12.088 -1.103 1.00 84.94 174 LEU A N 1
ATOM 1402 C CA . LEU A 1 174 ? 7.061 11.240 0.021 1.00 84.94 174 LEU A CA 1
ATOM 1403 C C . LEU A 1 174 ? 7.082 11.968 1.348 1.00 84.94 174 LEU A C 1
ATOM 1405 O O . LEU A 1 174 ? 6.372 11.486 2.258 1.00 84.94 174 LEU A O 1
#

Sequence (174 aa):
MAVDRYSKVCNNLGIFQVSKNNNEYTSIKGLLYNKDMTELILCPPGIGRYKDKITLPNTLNELKGDIFYSCSTAIFVLILPPSIKYISKNVFRTFTTPVRYLVIQSEHLEIECDTFSRRRMKIFCFSKTPPYCDGDIGDITLFVYPEYQSIYETDPFWSKCAIIGMSLENLDIL

Organism: NCBI:txid999420

InterPro domains:
  IPR032675 Leucine-rich repeat domain superfamily [G3DSA:3.80.10.10] (7-120)

Mean predicted aligned error: 5.86 Å

Nearest PDB structures (foldseek):
  4cp6-assembly1_A  TM=4.675E-01  e=1.724E-04  Streptococcus pneumoniae
  7t9m-assembly1_R  TM=5.614E-01  e=5.410E+00  Homo sapiens
  7yo4-assembly1_H  TM=3.019E-01  e=1.129E+00  Homo sapiens
  7utz-assembly1_R  TM=2.613E-01  e=1.766E+00  Homo sapiens